Protein AF-D0GLT8-F1 (afdb_monomer)

Foldseek 3Di:
DPPCVVVVVVVVCVVQVPPVFVAQELVSCCVPPVGRDDDHDDDDDPPPCVSVVSVVPYD

Solvent-accessible surface area (backbone atoms only — not comparable to full-atom values): 3858 Å² total; per-residue (Å²): 131,72,83,57,55,67,56,53,52,49,54,48,44,61,65,74,62,63,72,86,49,98,52,70,31,30,66,46,35,32,76,74,69,75,40,58,78,80,91,83,85,85,84,78,74,75,93,62,57,67,66,56,56,54,56,73,67,43,90

Radius of gyration: 13.72 Å; Cα contacts (8 Å, |Δi|>4): 33; chains: 1; bounding box: 27×27×38 Å

Secondary structure (DSSP, 8-state):
--TTHHHHHHHHHHHHT---SSS-SHHHHHHHHS-S---------TT-THHHHHHHT--

pLDDT: mean 80.31, std 9.95, range [57.19, 94.69]

Organism: NCBI:txid596323

Structure (mmCIF, N/CA/C/O backbone):
data_AF-D0GLT8-F1
#
_entry.id   AF-D0GLT8-F1
#
loop_
_atom_site.group_PDB
_atom_site.id
_atom_site.type_symbol
_atom_site.label_atom_id
_atom_site.label_alt_id
_atom_site.label_comp_id
_atom_site.label_asym_id
_atom_site.label_entity_id
_atom_site.label_seq_id
_atom_site.pdbx_PDB_ins_code
_atom_site.Cartn_x
_atom_site.Cartn_y
_atom_site.Cartn_z
_atom_site.occupancy
_atom_site.B_iso_or_equiv
_atom_site.auth_seq_id
_atom_site.auth_comp_id
_atom_site.auth_asym_id
_atom_site.auth_atom_id
_atom_site.pdbx_PDB_model_num
ATOM 1 N N . MET A 1 1 ? 14.800 0.223 -25.916 1.00 63.34 1 MET A N 1
ATOM 2 C CA . MET A 1 1 ? 14.234 0.502 -24.577 1.00 63.34 1 MET A CA 1
ATOM 3 C C . MET A 1 1 ? 14.604 1.925 -24.187 1.00 63.34 1 MET A C 1
ATOM 5 O O . MET A 1 1 ? 15.775 2.272 -24.296 1.00 63.34 1 MET A O 1
ATOM 9 N N . ASN A 1 2 ? 13.634 2.770 -23.827 1.00 82.31 2 ASN A N 1
ATOM 10 C CA . ASN A 1 2 ? 13.921 4.149 -23.425 1.00 82.31 2 ASN A CA 1
ATOM 11 C C . ASN A 1 2 ? 14.671 4.130 -22.079 1.00 82.31 2 ASN A C 1
ATOM 13 O O . ASN A 1 2 ? 14.161 3.588 -21.100 1.00 82.31 2 ASN A O 1
ATOM 17 N N . LYS A 1 3 ? 15.888 4.689 -22.044 1.00 84.06 3 LYS A N 1
ATOM 18 C CA . LYS A 1 3 ? 16.773 4.676 -20.864 1.00 84.06 3 LYS A CA 1
ATOM 19 C C . LYS A 1 3 ? 16.186 5.418 -19.657 1.00 84.06 3 LYS A C 1
ATOM 21 O O . LYS A 1 3 ? 16.661 5.211 -18.549 1.00 84.06 3 LYS A O 1
ATOM 26 N N . ASN A 1 4 ? 15.151 6.234 -19.862 1.00 90.81 4 ASN A N 1
ATOM 27 C CA . ASN A 1 4 ? 14.495 6.996 -18.801 1.00 90.81 4 ASN A CA 1
ATOM 28 C C . ASN A 1 4 ? 13.397 6.214 -18.068 1.00 90.81 4 ASN A C 1
ATOM 30 O O . ASN A 1 4 ? 13.021 6.614 -16.971 1.00 90.81 4 ASN A O 1
ATOM 34 N N . ILE A 1 5 ? 12.904 5.101 -18.631 1.00 87.88 5 ILE A N 1
ATOM 35 C CA . ILE A 1 5 ? 11.829 4.299 -18.019 1.00 87.88 5 ILE A CA 1
ATOM 36 C C . ILE A 1 5 ? 12.172 3.885 -16.577 1.00 87.88 5 ILE A C 1
ATOM 38 O O . ILE A 1 5 ? 11.338 4.114 -15.705 1.00 87.88 5 ILE A O 1
ATOM 42 N N . PRO A 1 6 ? 13.376 3.358 -16.270 1.00 86.00 6 PRO A N 1
ATOM 43 C CA . PRO A 1 6 ? 13.735 3.013 -14.894 1.00 86.00 6 PRO A CA 1
ATOM 44 C C . PRO A 1 6 ? 13.683 4.212 -13.939 1.00 86.00 6 PRO A C 1
ATOM 46 O O . PRO A 1 6 ? 13.174 4.088 -12.832 1.00 86.00 6 PRO A O 1
ATOM 49 N N . ASN A 1 7 ? 14.139 5.391 -14.380 1.00 90.31 7 ASN A N 1
ATOM 50 C CA . ASN A 1 7 ? 14.085 6.606 -13.563 1.00 90.31 7 ASN A CA 1
ATOM 51 C C . ASN A 1 7 ? 12.646 7.046 -13.282 1.00 90.31 7 ASN A C 1
ATOM 53 O O . ASN A 1 7 ? 12.334 7.414 -12.155 1.00 90.31 7 ASN A O 1
ATOM 57 N N . TRP A 1 8 ? 11.757 6.987 -14.274 1.00 90.81 8 TRP A N 1
ATOM 58 C CA . TRP A 1 8 ? 10.345 7.320 -14.068 1.00 90.81 8 TRP A CA 1
ATOM 59 C C . TRP A 1 8 ? 9.652 6.341 -13.120 1.00 90.81 8 TRP A C 1
ATOM 61 O O . TRP A 1 8 ? 8.892 6.772 -12.257 1.00 90.81 8 TRP A O 1
ATOM 71 N N . ILE A 1 9 ? 9.958 5.045 -13.229 1.00 85.00 9 ILE A N 1
ATOM 72 C CA . ILE A 1 9 ? 9.456 4.033 -12.291 1.00 85.00 9 ILE A CA 1
ATOM 73 C C . ILE A 1 9 ? 9.960 4.309 -10.871 1.00 85.00 9 ILE A C 1
ATOM 75 O O . ILE A 1 9 ? 9.176 4.220 -9.932 1.00 85.00 9 ILE A O 1
ATOM 79 N N . ASN A 1 10 ? 11.223 4.707 -10.704 1.00 83.94 10 ASN A N 1
ATOM 80 C CA . ASN A 1 10 ? 11.769 5.043 -9.388 1.00 83.94 10 ASN A CA 1
ATOM 81 C C . ASN A 1 10 ? 11.090 6.274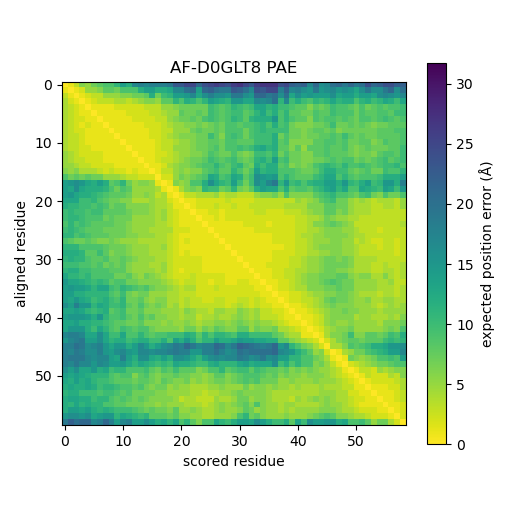 -8.772 1.00 83.94 10 ASN A C 1
ATOM 83 O O . ASN A 1 10 ? 10.715 6.222 -7.606 1.00 83.94 10 ASN A O 1
ATOM 87 N N . ILE A 1 11 ? 10.861 7.335 -9.554 1.00 87.38 11 ILE A N 1
ATOM 88 C CA . ILE A 1 11 ? 10.143 8.536 -9.091 1.00 87.38 11 ILE A CA 1
ATOM 89 C C . ILE A 1 11 ? 8.719 8.177 -8.648 1.00 87.38 11 ILE A C 1
ATOM 91 O O . ILE A 1 11 ? 8.272 8.595 -7.582 1.00 87.38 11 ILE A O 1
ATOM 95 N N . LEU A 1 12 ? 8.010 7.369 -9.443 1.00 82.75 12 LEU A N 1
ATOM 96 C CA . LEU A 1 12 ? 6.675 6.892 -9.080 1.00 82.75 12 LEU A CA 1
ATOM 97 C C . LEU A 1 12 ? 6.708 6.012 -7.831 1.00 82.75 12 LEU A C 1
ATOM 99 O O . LEU A 1 12 ? 5.828 6.127 -6.988 1.00 82.75 12 LEU A O 1
ATOM 103 N N . ASN A 1 13 ? 7.718 5.158 -7.679 1.00 78.12 13 ASN A N 1
ATOM 104 C CA . ASN A 1 13 ? 7.852 4.308 -6.503 1.00 78.12 13 ASN A CA 1
ATOM 105 C C . ASN A 1 13 ? 8.178 5.112 -5.235 1.00 78.12 13 ASN A C 1
ATOM 107 O O . ASN A 1 13 ? 7.643 4.807 -4.178 1.00 78.12 13 ASN A O 1
ATOM 111 N N . GLU A 1 14 ? 9.001 6.158 -5.313 1.00 80.44 14 GLU A N 1
ATOM 112 C CA . GLU A 1 14 ? 9.239 7.056 -4.174 1.00 80.44 14 GLU A CA 1
ATOM 113 C C . GLU A 1 14 ? 7.979 7.837 -3.785 1.00 80.44 14 GLU A C 1
ATOM 115 O O . GLU A 1 14 ? 7.717 8.047 -2.599 1.00 80.44 14 GLU A O 1
ATOM 120 N N . PHE A 1 15 ? 7.179 8.240 -4.774 1.00 77.25 15 PHE A N 1
ATOM 121 C CA . PHE A 1 15 ? 5.927 8.949 -4.538 1.00 77.25 15 PHE A CA 1
ATOM 122 C C . PHE A 1 15 ? 4.834 8.029 -3.966 1.00 77.25 15 PHE A C 1
ATOM 124 O O . PHE A 1 15 ? 4.262 8.328 -2.920 1.00 77.25 15 PHE A O 1
ATOM 131 N N . CYS A 1 16 ? 4.567 6.896 -4.620 1.00 71.94 16 CYS A N 1
ATOM 132 C CA . CYS A 1 16 ? 3.495 5.962 -4.262 1.00 71.94 16 CYS A CA 1
ATOM 133 C C . CYS A 1 16 ? 3.879 4.997 -3.129 1.00 71.94 16 CYS A C 1
ATOM 135 O O . CYS A 1 16 ? 3.014 4.512 -2.409 1.00 71.94 16 CYS A O 1
ATOM 137 N N . GLY A 1 17 ? 5.166 4.694 -2.963 1.00 70.19 17 GLY A N 1
ATOM 138 C CA . GLY A 1 17 ? 5.689 3.755 -1.966 1.00 70.19 17 GLY A CA 1
ATOM 139 C C . GLY A 1 17 ? 5.988 4.396 -0.61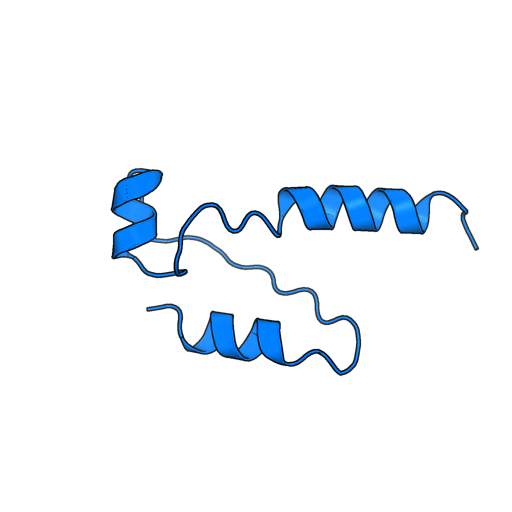3 1.00 70.19 17 GLY A C 1
ATOM 140 O O . GLY A 1 17 ? 6.720 3.815 0.193 1.00 70.19 17 GLY A O 1
ATOM 141 N N . LYS A 1 18 ? 5.468 5.600 -0.354 1.00 65.88 18 LYS A N 1
ATOM 142 C CA . LYS A 1 18 ? 5.719 6.344 0.878 1.00 65.88 18 LYS A CA 1
ATOM 143 C C . LYS A 1 18 ? 5.083 5.619 2.074 1.00 65.88 18 LYS A C 1
ATOM 145 O O . LYS A 1 18 ? 3.897 5.740 2.344 1.00 65.88 18 LYS A O 1
ATOM 150 N N . ARG A 1 19 ? 5.894 4.834 2.792 1.00 71.50 19 ARG A N 1
ATOM 151 C CA . ARG A 1 19 ? 5.527 4.108 4.027 1.00 71.50 19 ARG A CA 1
ATOM 152 C C . ARG A 1 19 ? 5.779 4.954 5.263 1.00 71.50 19 ARG A C 1
ATOM 154 O O . ARG A 1 19 ? 6.509 4.574 6.173 1.00 71.50 19 ARG A O 1
ATOM 161 N N . ASP A 1 20 ? 5.262 6.162 5.254 1.00 83.94 20 ASP A N 1
ATOM 162 C CA . ASP A 1 20 ? 5.482 7.103 6.341 1.00 83.94 20 ASP A CA 1
ATOM 163 C C . ASP A 1 20 ? 4.378 7.018 7.414 1.00 83.94 20 ASP A C 1
ATOM 165 O O . ASP A 1 20 ? 4.376 7.794 8.370 1.00 83.94 20 ASP A O 1
ATOM 169 N N . ILE A 1 21 ? 3.499 6.026 7.280 1.00 86.94 21 ILE A N 1
ATOM 170 C CA . ILE A 1 21 ? 2.644 5.451 8.318 1.00 86.94 21 ILE A CA 1
ATOM 171 C C . ILE A 1 21 ? 3.069 3.993 8.568 1.00 86.94 21 ILE A C 1
ATOM 173 O O . ILE A 1 21 ? 3.482 3.314 7.624 1.00 86.94 21 ILE A O 1
ATOM 177 N N . PRO A 1 22 ? 2.979 3.488 9.812 1.00 87.31 22 PRO A N 1
ATOM 178 C CA . PRO A 1 22 ? 3.421 2.133 10.150 1.00 87.31 22 PRO A CA 1
ATOM 179 C C . PRO A 1 22 ? 2.510 1.039 9.572 1.00 87.31 22 PRO A C 1
ATOM 181 O O . PRO A 1 22 ? 2.977 -0.068 9.319 1.00 87.31 22 PRO A O 1
ATOM 184 N N . ALA A 1 23 ? 1.229 1.345 9.348 1.00 87.50 23 ALA A N 1
ATOM 185 C CA . ALA A 1 23 ? 0.258 0.460 8.716 1.00 87.50 23 ALA A CA 1
ATOM 186 C C . ALA A 1 23 ? -0.798 1.286 7.971 1.00 87.50 23 ALA A C 1
ATOM 188 O O . ALA A 1 23 ? -1.108 2.408 8.374 1.00 87.50 23 ALA A O 1
ATOM 189 N N . LEU A 1 24 ? -1.364 0.724 6.903 1.00 84.81 24 LEU A N 1
ATOM 190 C CA . LEU A 1 24 ? -2.419 1.366 6.119 1.00 84.81 24 LEU A CA 1
ATOM 191 C C . LEU A 1 24 ? -3.784 1.145 6.784 1.00 84.81 24 LEU A C 1
ATOM 193 O O . LEU A 1 24 ? -4.592 0.362 6.309 1.00 84.81 24 LEU A O 1
ATOM 197 N N . THR A 1 25 ? -4.015 1.798 7.920 1.00 88.62 25 THR A N 1
ATOM 198 C CA . THR A 1 25 ? -5.286 1.726 8.658 1.00 88.62 25 THR A CA 1
ATOM 199 C C . THR A 1 25 ? -5.927 3.100 8.754 1.00 88.62 25 THR A C 1
ATOM 201 O O . THR A 1 25 ? -5.227 4.117 8.804 1.00 88.62 25 THR A O 1
ATOM 204 N N . SER A 1 26 ? -7.253 3.141 8.877 1.00 90.31 26 SER A N 1
ATOM 205 C CA . SER A 1 26 ? -7.996 4.388 9.106 1.00 90.31 26 SER A CA 1
ATOM 206 C C . SER A 1 26 ? -7.450 5.221 10.285 1.00 90.31 26 SER A C 1
ATOM 208 O O . SER A 1 26 ? -7.448 6.453 10.233 1.00 90.31 26 SER A O 1
ATOM 210 N N . TYR A 1 27 ? -6.946 4.561 11.339 1.00 93.31 27 TYR A N 1
ATOM 211 C CA . TYR A 1 27 ? -6.355 5.214 12.513 1.00 93.31 27 TYR A CA 1
ATOM 212 C C . TYR A 1 27 ? -5.041 5.933 12.188 1.00 93.31 27 TYR A C 1
ATOM 214 O O . TYR A 1 27 ? -4.895 7.116 12.496 1.00 93.31 27 TYR A O 1
ATOM 222 N N . GLU A 1 28 ? -4.088 5.239 11.561 1.00 91.81 28 GLU A N 1
ATOM 223 C CA . GLU A 1 28 ? -2.785 5.828 11.231 1.00 91.81 28 GLU A CA 1
ATOM 224 C C . GLU A 1 28 ? -2.914 6.916 10.156 1.00 91.81 28 GLU A C 1
ATOM 226 O O . GLU A 1 28 ? -2.222 7.935 10.229 1.00 91.81 28 GLU A O 1
ATOM 231 N N . LEU A 1 29 ? -3.859 6.756 9.218 1.00 90.50 29 LEU A N 1
ATOM 232 C CA . LEU A 1 29 ? -4.216 7.806 8.262 1.00 90.50 29 LEU A CA 1
ATOM 233 C C . LEU A 1 29 ? -4.728 9.057 8.978 1.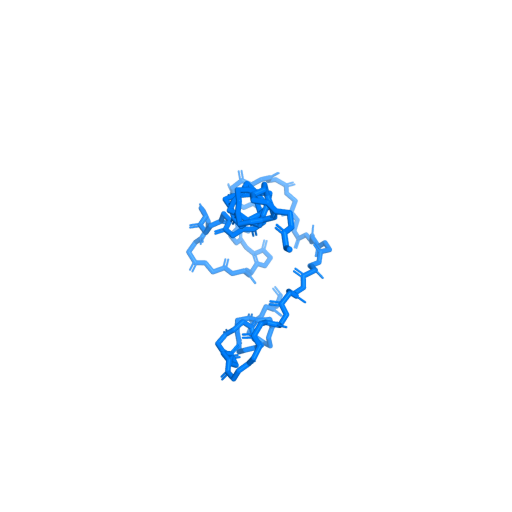00 90.50 29 LEU A C 1
ATOM 235 O O . LEU A 1 29 ? -4.220 10.153 8.736 1.00 90.50 29 LEU A O 1
ATOM 239 N N . ASN A 1 30 ? -5.675 8.910 9.910 1.00 93.44 30 ASN A N 1
ATOM 240 C CA . ASN A 1 30 ? -6.249 10.063 10.597 1.00 93.44 30 ASN A CA 1
ATOM 241 C C . ASN A 1 30 ? -5.216 10.757 11.488 1.00 93.44 30 ASN A C 1
ATOM 243 O O . ASN A 1 30 ? -5.094 11.981 11.457 1.00 93.44 30 ASN A O 1
ATOM 247 N N . LYS A 1 31 ? -4.421 9.970 12.216 1.00 94.69 31 LYS A N 1
ATOM 248 C CA . LYS A 1 31 ? -3.360 10.460 13.096 1.00 94.69 31 LYS A CA 1
ATOM 249 C C . LYS A 1 31 ? -2.304 11.274 12.350 1.00 94.69 31 LYS A C 1
ATOM 251 O O . LYS A 1 31 ? -1.816 12.262 12.896 1.00 94.69 31 LYS A O 1
ATOM 256 N N . LYS A 1 32 ? -1.918 10.855 11.141 1.00 93.00 32 LYS A N 1
ATOM 257 C CA . LYS A 1 32 ? -0.858 11.526 10.379 1.00 93.00 32 LYS A CA 1
ATOM 258 C C . LYS A 1 32 ? -1.373 12.612 9.435 1.00 93.00 32 LYS A C 1
ATOM 260 O O . LYS A 1 32 ? -0.714 13.638 9.279 1.00 93.00 32 LYS A O 1
ATOM 265 N N . TYR A 1 33 ? -2.509 12.373 8.791 1.00 91.69 33 TYR A N 1
ATOM 266 C CA . TYR A 1 33 ? -2.976 13.168 7.658 1.00 91.69 33 TYR A CA 1
ATOM 267 C C . TYR A 1 33 ? -4.337 13.833 7.863 1.00 91.69 33 TYR A C 1
ATOM 269 O O . TYR A 1 33 ? -4.805 14.539 6.972 1.00 91.69 33 TYR A O 1
ATOM 277 N N . CYS A 1 34 ? -4.976 13.626 9.015 1.00 93.69 34 CYS A N 1
ATOM 278 C CA . CYS A 1 34 ? -6.297 14.169 9.342 1.00 93.69 34 CYS A CA 1
ATOM 279 C C . CYS A 1 34 ? -7.435 13.694 8.416 1.00 93.69 34 CYS A C 1
ATOM 281 O O . CYS A 1 34 ? -8.513 14.283 8.419 1.00 93.69 34 CYS A O 1
ATOM 283 N N . PHE A 1 35 ? -7.235 12.603 7.671 1.00 91.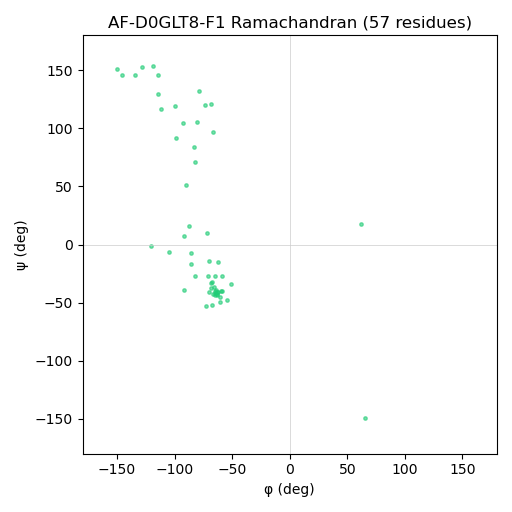81 35 PHE A N 1
ATOM 284 C CA . PHE A 1 35 ? -8.279 11.901 6.921 1.00 91.81 35 PHE A CA 1
ATOM 285 C C . PHE A 1 35 ? -8.259 10.411 7.263 1.00 91.81 35 PHE A C 1
ATOM 287 O O . PHE A 1 35 ? -7.221 9.881 7.631 1.00 91.81 35 PHE A O 1
ATOM 294 N N . SER A 1 36 ? -9.392 9.722 7.159 1.00 90.94 36 SER A N 1
ATOM 295 C CA . SER A 1 36 ? -9.505 8.294 7.505 1.00 90.94 36 SER A CA 1
ATOM 296 C C . SER A 1 36 ? -9.591 7.360 6.296 1.00 90.94 36 SER A C 1
ATOM 298 O O . SER A 1 36 ? -9.567 6.152 6.479 1.00 90.94 36 SER A O 1
ATOM 300 N N . GLN A 1 37 ? -9.695 7.890 5.074 1.00 87.44 37 GLN A N 1
ATOM 301 C CA . GLN A 1 37 ? -9.857 7.108 3.845 1.00 87.44 37 GLN A CA 1
ATOM 302 C C . GLN A 1 37 ? -8.917 7.608 2.748 1.00 87.44 37 GLN A C 1
ATOM 304 O O . GLN A 1 37 ? -8.660 8.807 2.654 1.00 87.44 37 GLN A O 1
ATOM 309 N N . ALA A 1 38 ? -8.427 6.687 1.919 1.00 83.94 38 ALA A N 1
ATOM 310 C CA . ALA A 1 38 ? -7.590 6.983 0.763 1.00 83.94 38 ALA A CA 1
ATOM 311 C C . ALA A 1 38 ? -7.869 5.996 -0.375 1.00 83.94 38 ALA A C 1
ATOM 313 O O . ALA A 1 38 ? -8.109 4.814 -0.129 1.00 83.94 38 ALA A O 1
ATOM 314 N N . ASP A 1 39 ? -7.771 6.475 -1.613 1.00 81.75 39 ASP A N 1
ATOM 315 C CA . ASP A 1 39 ? -7.756 5.620 -2.796 1.00 81.75 39 ASP A CA 1
ATOM 316 C C . ASP A 1 39 ? -6.361 5.007 -2.978 1.00 81.75 39 ASP A C 1
ATOM 318 O O . ASP A 1 39 ? -5.344 5.704 -2.910 1.00 81.75 39 ASP A O 1
ATOM 322 N N . ILE A 1 40 ? -6.299 3.695 -3.214 1.00 76.44 40 ILE A N 1
ATOM 323 C CA . ILE A 1 40 ? -5.039 2.950 -3.320 1.00 76.44 40 ILE A CA 1
ATOM 324 C C . ILE A 1 40 ? -4.882 2.415 -4.743 1.00 76.44 40 ILE A C 1
ATOM 326 O O . ILE A 1 40 ? -5.765 1.739 -5.268 1.00 76.44 40 ILE A O 1
ATOM 330 N N . MET A 1 41 ? -3.718 2.658 -5.348 1.00 70.50 41 MET A N 1
ATOM 331 C CA . MET A 1 41 ? -3.308 2.032 -6.604 1.00 70.50 41 MET A CA 1
ATOM 332 C C . MET A 1 41 ? -2.136 1.085 -6.341 1.00 70.50 41 MET A C 1
ATOM 334 O O . MET A 1 41 ? -1.057 1.520 -5.943 1.00 70.50 41 MET A O 1
ATOM 338 N N . VAL A 1 42 ? -2.333 -0.213 -6.587 1.00 72.25 42 VAL A N 1
ATOM 339 C CA . VAL A 1 42 ? -1.280 -1.229 -6.435 1.00 72.25 42 VAL A CA 1
ATOM 340 C C . VAL A 1 42 ? -0.687 -1.564 -7.800 1.00 72.25 42 VAL A C 1
ATOM 342 O O . VAL A 1 42 ? -1.386 -2.051 -8.688 1.00 72.25 42 VAL A O 1
ATOM 345 N N . LEU A 1 43 ? 0.614 -1.318 -7.971 1.00 68.62 43 LEU A N 1
ATOM 346 C CA . LEU A 1 43 ? 1.345 -1.702 -9.177 1.00 68.62 43 LEU A CA 1
ATOM 347 C C . LEU A 1 43 ? 1.987 -3.082 -8.979 1.00 68.62 43 LEU A C 1
ATOM 349 O O . LEU A 1 43 ? 3.007 -3.213 -8.303 1.00 68.62 43 LEU A O 1
ATOM 353 N N . PHE A 1 44 ? 1.404 -4.115 -9.586 1.00 68.62 44 PHE A N 1
ATOM 354 C CA . PHE A 1 44 ? 1.967 -5.465 -9.562 1.00 68.62 44 PHE A CA 1
ATOM 355 C C . PHE A 1 44 ? 3.090 -5.605 -10.596 1.00 68.62 44 PHE A C 1
ATOM 357 O O . PHE A 1 44 ? 2.846 -5.706 -11.798 1.00 68.62 44 PHE A O 1
ATOM 364 N N . GLY A 1 45 ? 4.336 -5.633 -10.125 1.00 60.72 45 GLY A N 1
ATOM 365 C CA . GLY A 1 45 ? 5.499 -6.022 -10.923 1.00 60.72 45 GLY A CA 1
ATOM 366 C C . GLY A 1 45 ? 5.880 -7.478 -10.651 1.00 60.72 45 GLY A C 1
ATOM 367 O O . GLY A 1 45 ? 6.650 -7.745 -9.735 1.00 60.72 45 GLY A O 1
ATOM 368 N N . GLY A 1 46 ? 5.353 -8.431 -11.424 1.00 69.62 46 GLY A N 1
ATOM 369 C CA . GLY A 1 46 ? 5.699 -9.855 -11.285 1.00 69.62 46 GLY A CA 1
ATOM 370 C C . GLY A 1 46 ? 5.257 -10.496 -9.955 1.00 69.62 46 GLY A C 1
ATOM 371 O O . GLY A 1 46 ? 4.243 -10.121 -9.379 1.00 69.62 46 GLY A O 1
ATOM 372 N N . THR A 1 47 ? 6.008 -11.490 -9.468 1.00 57.19 47 THR A N 1
ATOM 373 C CA . THR A 1 47 ? 5.648 -12.409 -8.360 1.00 57.19 47 THR A CA 1
ATOM 374 C C . THR A 1 47 ? 5.635 -11.801 -6.946 1.00 57.19 47 THR A C 1
ATOM 376 O O . THR A 1 47 ? 5.551 -12.536 -5.963 1.00 57.19 47 THR A O 1
ATOM 379 N N . ALA A 1 48 ? 5.737 -10.480 -6.794 1.00 62.50 48 ALA A N 1
ATOM 380 C CA . ALA A 1 48 ? 5.768 -9.819 -5.490 1.00 62.50 48 ALA A CA 1
ATOM 381 C C . ALA A 1 48 ? 4.345 -9.602 -4.932 1.00 62.50 48 ALA A C 1
ATOM 383 O O . ALA A 1 48 ? 3.763 -8.527 -5.064 1.00 62.50 48 ALA A O 1
ATOM 384 N N . LEU A 1 49 ? 3.793 -10.636 -4.288 1.00 63.53 49 LEU A N 1
ATOM 385 C CA . LEU A 1 49 ? 2.455 -10.629 -3.669 1.00 63.53 49 LEU A CA 1
ATOM 386 C C . LEU A 1 49 ? 2.341 -9.752 -2.411 1.00 63.53 49 LEU A C 1
ATOM 388 O O . LEU A 1 49 ? 1.233 -9.429 -1.998 1.00 63.53 49 LEU A O 1
ATOM 392 N N . CYS A 1 50 ? 3.464 -9.320 -1.829 1.00 70.56 50 CYS A N 1
ATOM 393 C CA . CYS A 1 50 ? 3.482 -8.577 -0.565 1.00 70.56 50 CYS A CA 1
ATOM 394 C C . CYS A 1 50 ? 2.684 -7.262 -0.604 1.00 70.56 50 CYS A C 1
ATOM 396 O O . CYS A 1 50 ? 2.168 -6.832 0.424 1.00 70.56 50 CYS A O 1
ATOM 398 N N . GLY A 1 51 ? 2.539 -6.631 -1.776 1.00 70.31 51 GLY A N 1
ATOM 399 C CA . GLY A 1 51 ? 1.66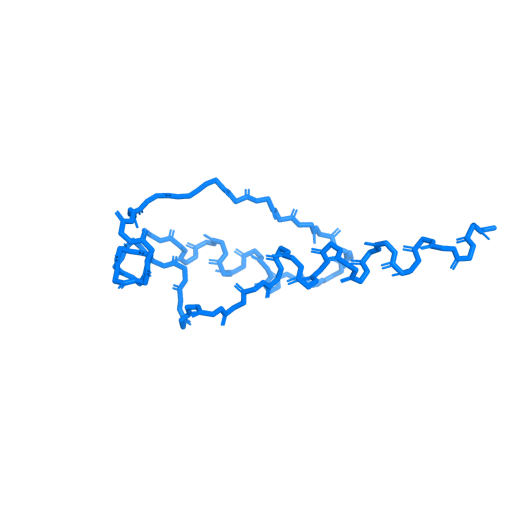2 -5.467 -1.939 1.00 70.31 51 GLY A CA 1
ATOM 400 C C . GLY A 1 51 ? 0.174 -5.807 -1.79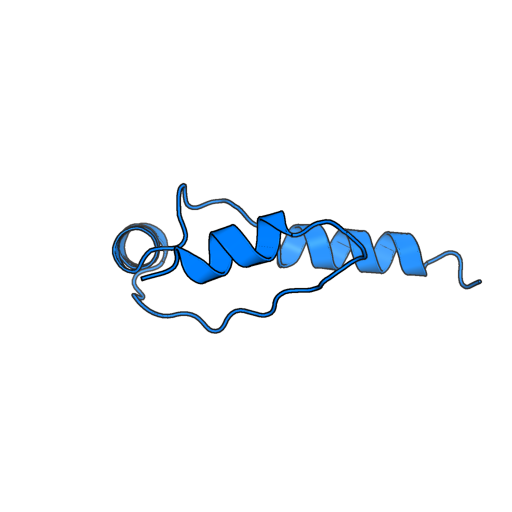0 1.00 70.31 51 GLY A C 1
ATOM 401 O O . GLY A 1 51 ? -0.591 -4.996 -1.274 1.00 70.31 51 GLY A O 1
ATOM 402 N N . GLY A 1 52 ? -0.226 -7.018 -2.189 1.00 73.75 52 GLY A N 1
ATOM 403 C CA . GLY A 1 52 ? -1.588 -7.525 -2.029 1.00 73.75 52 GLY A CA 1
ATOM 404 C C . GLY A 1 52 ? -1.937 -7.824 -0.572 1.00 73.75 52 GLY A C 1
ATOM 405 O O . GLY A 1 52 ? -3.020 -7.454 -0.132 1.00 73.75 52 GLY A O 1
ATOM 406 N N . ASP A 1 53 ? -1.012 -8.407 0.195 1.00 78.50 53 ASP A N 1
ATOM 407 C CA . ASP A 1 53 ? -1.232 -8.679 1.624 1.00 78.50 53 ASP A CA 1
ATOM 408 C C . ASP A 1 53 ? -1.429 -7.384 2.426 1.00 78.50 53 ASP A C 1
ATOM 410 O O . ASP A 1 53 ? -2.314 -7.309 3.276 1.00 78.50 53 ASP A O 1
ATOM 414 N N . ILE A 1 54 ? -0.644 -6.342 2.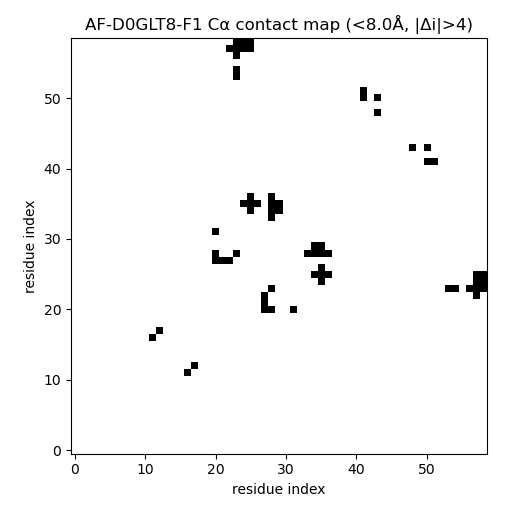122 1.00 76.81 54 ILE A N 1
ATOM 415 C CA . ILE A 1 54 ? -0.795 -5.017 2.744 1.00 76.81 54 ILE A CA 1
ATOM 416 C C . I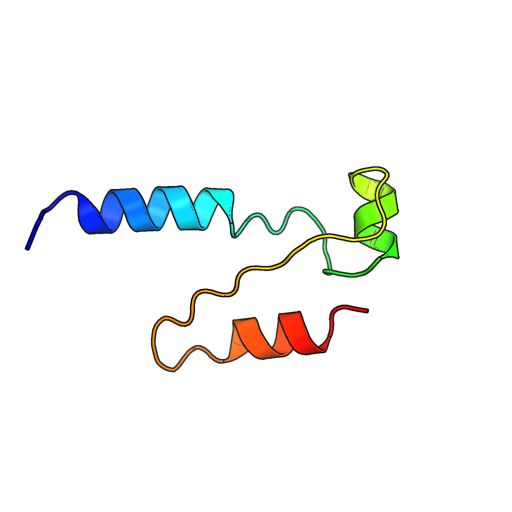LE A 1 54 ? -2.156 -4.406 2.397 1.00 76.81 54 ILE A C 1
ATOM 418 O O . ILE A 1 54 ? -2.810 -3.850 3.276 1.00 76.81 54 ILE A O 1
ATOM 422 N N . LEU A 1 55 ? -2.599 -4.525 1.139 1.00 78.94 55 LEU A N 1
ATOM 423 C CA . LEU A 1 55 ? -3.921 -4.053 0.724 1.00 78.94 55 LEU A CA 1
ATOM 424 C C . LEU A 1 55 ? -5.041 -4.815 1.445 1.00 78.94 55 LEU A C 1
ATOM 426 O O . LEU A 1 55 ? -5.988 -4.197 1.914 1.00 78.94 55 LEU A O 1
ATOM 430 N N . ALA A 1 56 ? -4.931 -6.139 1.560 1.00 80.38 56 ALA A N 1
ATOM 431 C CA . ALA A 1 56 ? -5.934 -6.970 2.225 1.00 80.38 56 ALA A CA 1
ATOM 432 C C . ALA A 1 56 ? -6.054 -6.677 3.732 1.00 80.38 56 ALA A C 1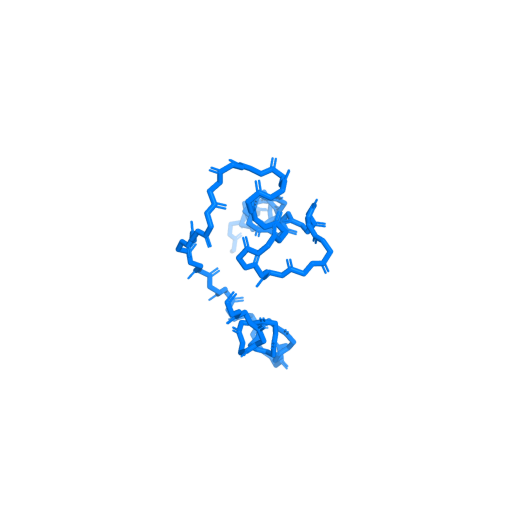
ATOM 434 O O . ALA A 1 56 ? -7.113 -6.888 4.318 1.00 80.38 56 ALA A O 1
ATOM 435 N N . GLN A 1 57 ? -4.975 -6.203 4.357 1.00 80.19 57 GLN A N 1
ATOM 436 C CA . GLN A 1 57 ? -4.942 -5.809 5.767 1.00 80.19 57 GLN A CA 1
ATOM 437 C C . GLN A 1 57 ? -5.387 -4.362 6.008 1.00 80.19 57 GLN A C 1
ATOM 439 O O . GLN A 1 57 ? -5.493 -3.962 7.167 1.00 80.19 57 GLN A O 1
ATOM 444 N N . ALA A 1 58 ? -5.616 -3.571 4.957 1.00 78.56 58 ALA A N 1
ATOM 445 C CA . ALA A 1 58 ? -6.099 -2.208 5.107 1.00 78.56 58 ALA A CA 1
ATOM 446 C C . ALA A 1 58 ? -7.584 -2.218 5.511 1.00 78.56 58 ALA A C 1
ATOM 448 O O . ALA A 1 58 ? -8.420 -2.768 4.795 1.00 78.56 58 ALA A O 1
ATOM 449 N N . ILE A 1 59 ? -7.890 -1.635 6.678 1.00 62.78 59 ILE A N 1
ATOM 450 C CA . ILE A 1 59 ? -9.234 -1.550 7.284 1.00 62.78 59 ILE A CA 1
ATOM 451 C C . ILE A 1 59 ? -9.620 -0.084 7.497 1.00 62.78 59 ILE A C 1
ATOM 453 O O . ILE A 1 59 ? -8.788 0.709 8.021 1.00 62.78 59 ILE A O 1
#

Sequence (59 aa):
MNKNIPNWINILNEFCGKRDIPALTSYELNKKYCFSQADIMVLFGGTALCGGDILAQAI

Mean predicted aligned error: 7.13 Å